Protein AF-A0A3D0PCN2-F1 (afdb_monomer_lite)

Structure (mmCIF, N/CA/C/O backbone):
data_AF-A0A3D0PCN2-F1
#
_entry.id   AF-A0A3D0PCN2-F1
#
loop_
_atom_site.group_PDB
_atom_site.id
_atom_site.type_symbol
_atom_site.label_atom_id
_atom_site.label_alt_id
_atom_site.label_comp_id
_atom_site.label_asym_id
_atom_site.label_entity_id
_atom_site.label_seq_id
_atom_site.pdbx_PDB_ins_code
_atom_site.Cartn_x
_atom_site.Cartn_y
_atom_site.Cartn_z
_atom_site.occupancy
_atom_site.B_iso_or_equiv
_atom_site.auth_seq_id
_atom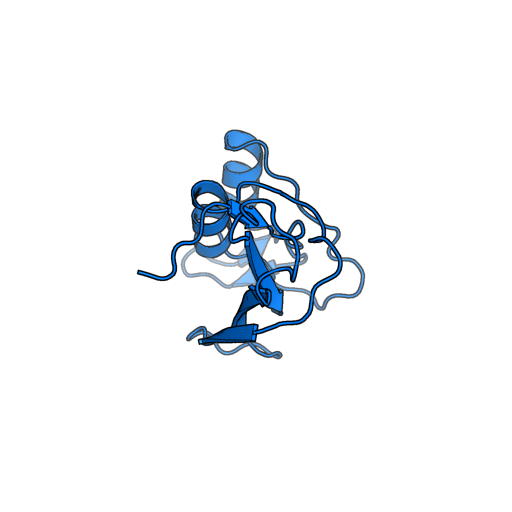_site.auth_comp_id
_atom_site.auth_asym_id
_atom_site.auth_atom_id
_atom_site.pdbx_PDB_model_num
ATOM 1 N N . HIS A 1 1 ? -21.206 -11.044 6.203 1.00 56.25 1 HIS A N 1
ATOM 2 C CA . HIS A 1 1 ? -20.048 -10.281 5.677 1.00 56.25 1 HIS A CA 1
ATOM 3 C C . HIS A 1 1 ? -19.532 -9.379 6.797 1.00 56.25 1 HIS A C 1
ATOM 5 O O . HIS A 1 1 ? -20.344 -9.038 7.640 1.00 56.25 1 HIS A O 1
ATOM 11 N N . LEU A 1 2 ? -18.234 -9.057 6.882 1.00 71.69 2 LEU A N 1
ATOM 12 C CA . LEU A 1 2 ? -17.541 -8.547 8.096 1.00 71.69 2 LEU A CA 1
ATOM 13 C C . LEU A 1 2 ? -18.167 -7.322 8.813 1.00 71.69 2 LEU A C 1
ATOM 15 O O . LEU A 1 2 ? -17.826 -7.062 9.967 1.00 71.69 2 LEU A O 1
ATOM 19 N N . GLY A 1 3 ? -19.112 -6.623 8.179 1.00 78.81 3 GLY A N 1
ATOM 20 C CA . GLY A 1 3 ? -19.828 -5.488 8.762 1.00 78.81 3 GLY A CA 1
ATOM 21 C C . GLY A 1 3 ? -18.964 -4.237 8.847 1.00 78.81 3 GLY A C 1
ATOM 22 O O . GLY A 1 3 ? -19.188 -3.432 9.733 1.00 78.81 3 GLY A O 1
ATOM 23 N N . VAL A 1 4 ? -17.955 -4.125 7.980 1.00 84.06 4 VAL A N 1
ATOM 24 C CA . VAL A 1 4 ? -17.045 -2.977 7.907 1.00 84.06 4 VAL A CA 1
ATOM 25 C C . VAL A 1 4 ? -17.794 -1.785 7.327 1.00 84.06 4 VAL A C 1
ATOM 27 O O . VAL A 1 4 ? -18.443 -1.929 6.292 1.00 84.06 4 VAL A O 1
ATOM 30 N N . GLN A 1 5 ? -17.699 -0.645 8.002 1.00 85.81 5 GLN A N 1
ATOM 31 C CA . GLN A 1 5 ? -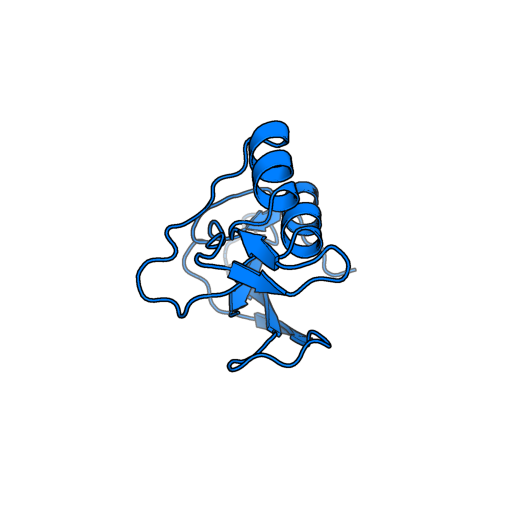18.365 0.601 7.617 1.00 85.81 5 GLN A CA 1
ATOM 32 C C . GLN A 1 5 ? -17.382 1.650 7.100 1.00 85.81 5 GLN A C 1
ATOM 34 O O . GLN A 1 5 ? -17.765 2.443 6.250 1.00 85.81 5 GLN A O 1
ATOM 39 N N . SER A 1 6 ? -16.134 1.620 7.578 1.00 88.38 6 SER A N 1
ATOM 40 C CA . SER A 1 6 ? -15.074 2.523 7.130 1.00 88.38 6 SER A CA 1
ATOM 41 C C . SER A 1 6 ? -13.702 1.846 7.110 1.00 88.38 6 SER A C 1
ATOM 43 O O . SER A 1 6 ? -13.429 0.927 7.895 1.00 88.38 6 SER A O 1
ATOM 45 N N . LEU A 1 7 ? -12.828 2.294 6.209 1.00 90.94 7 LEU A N 1
ATOM 46 C CA . LEU A 1 7 ? -11.457 1.815 6.050 1.00 90.94 7 LEU A CA 1
ATOM 47 C C . LEU A 1 7 ? -10.448 2.955 6.225 1.00 90.94 7 LEU A C 1
ATOM 49 O O . LEU A 1 7 ? -10.517 3.991 5.563 1.00 90.94 7 LEU A O 1
ATOM 53 N N . TRP A 1 8 ? -9.460 2.710 7.078 1.00 92.81 8 TRP A N 1
ATOM 54 C CA . TRP A 1 8 ? -8.334 3.598 7.339 1.00 92.81 8 TRP A CA 1
ATOM 55 C C . TRP A 1 8 ? -7.067 3.019 6.721 1.00 92.81 8 TRP A C 1
ATOM 57 O O . TRP A 1 8 ? -6.785 1.824 6.863 1.00 92.81 8 TRP A O 1
ATOM 67 N N . ALA A 1 9 ? -6.272 3.867 6.079 1.00 91.44 9 ALA A N 1
ATOM 68 C CA . ALA A 1 9 ? -4.940 3.515 5.617 1.00 91.44 9 ALA A CA 1
ATOM 69 C C . ALA A 1 9 ? -3.993 4.697 5.800 1.00 91.44 9 ALA A C 1
ATOM 71 O O . ALA A 1 9 ? -4.307 5.831 5.448 1.00 91.44 9 ALA A O 1
ATOM 72 N N . THR A 1 10 ? -2.780 4.429 6.272 1.00 90.31 10 THR A N 1
ATOM 73 C CA . THR A 1 10 ? -1.733 5.448 6.219 1.00 90.31 10 THR A CA 1
ATOM 74 C C . THR A 1 10 ? -1.330 5.679 4.762 1.00 90.31 10 THR A C 1
ATOM 76 O O . THR A 1 10 ? -1.218 4.693 4.023 1.00 90.31 10 THR A O 1
ATOM 79 N N . PRO A 1 11 ? -1.044 6.927 4.345 1.00 92.19 11 PRO A N 1
ATOM 80 C CA . PRO A 1 11 ? -0.587 7.209 2.990 1.00 92.19 11 PRO A CA 1
ATOM 81 C C . PRO A 1 11 ? 0.592 6.302 2.612 1.00 92.19 11 PRO A C 1
ATOM 83 O O . PRO A 1 11 ? 1.579 6.244 3.352 1.00 92.19 11 PRO A O 1
ATOM 86 N N . PRO A 1 12 ? 0.515 5.552 1.504 1.00 90.69 12 PRO A N 1
ATOM 87 C CA . PRO A 1 12 ? 1.540 4.588 1.170 1.00 90.69 12 PRO A CA 1
ATOM 88 C C . PRO A 1 12 ? 2.742 5.315 0.556 1.00 90.69 12 PRO A C 1
ATOM 90 O O . PRO A 1 12 ? 2.577 6.316 -0.154 1.00 90.69 12 PRO A O 1
ATOM 93 N N . PRO A 1 13 ? 3.975 4.845 0.802 1.00 91.69 13 PRO A N 1
ATOM 94 C CA . PRO A 1 13 ? 5.139 5.425 0.164 1.00 91.69 13 PRO A CA 1
ATOM 95 C C . PRO A 1 13 ? 5.140 5.036 -1.318 1.00 91.69 13 PRO A C 1
ATOM 97 O O . PRO A 1 13 ? 4.930 3.879 -1.685 1.00 91.69 13 PRO A O 1
ATOM 100 N N . ALA A 1 14 ? 5.367 6.005 -2.198 1.00 89.69 14 ALA A N 1
ATOM 101 C CA . ALA A 1 14 ? 5.285 5.777 -3.640 1.00 89.69 14 ALA A CA 1
ATOM 102 C C . ALA A 1 14 ? 6.464 4.942 -4.193 1.00 89.69 14 ALA A C 1
ATOM 104 O O . ALA A 1 14 ? 6.349 4.286 -5.229 1.00 89.69 14 ALA A O 1
ATOM 105 N N . GLY A 1 15 ? 7.582 4.929 -3.468 1.00 90.38 15 GLY A N 1
ATOM 106 C CA . GLY A 1 15 ? 8.859 4.370 -3.885 1.00 90.38 15 GLY A CA 1
ATOM 107 C C . GLY A 1 15 ? 9.761 5.383 -4.571 1.00 90.38 15 GLY A C 1
ATOM 108 O O . GLY A 1 15 ? 9.406 6.545 -4.761 1.00 90.38 15 GLY A O 1
ATOM 109 N N . HIS A 1 16 ? 10.957 4.928 -4.930 1.00 93.12 16 HIS A N 1
ATOM 110 C CA . HIS A 1 16 ? 11.958 5.740 -5.616 1.00 93.12 16 HIS A CA 1
ATOM 111 C C . HIS A 1 16 ? 12.908 4.859 -6.435 1.00 93.12 16 HIS A C 1
ATOM 113 O O . HIS A 1 16 ? 12.937 3.638 -6.277 1.00 93.12 16 HIS A O 1
ATOM 119 N N . GLY A 1 17 ? 13.691 5.476 -7.320 1.00 92.31 17 GLY A N 1
ATOM 120 C CA . GLY A 1 17 ? 14.639 4.771 -8.180 1.00 92.31 17 GLY A CA 1
ATOM 121 C C . GLY A 1 17 ? 14.014 4.346 -9.507 1.00 92.31 17 GLY A C 1
ATOM 122 O O . GLY A 1 17 ? 13.322 5.133 -10.151 1.00 92.31 17 GLY A O 1
ATOM 123 N N . GLN A 1 18 ? 14.302 3.122 -9.950 1.00 92.38 18 GLN A N 1
ATOM 124 C CA . GLN A 1 18 ? 13.866 2.598 -11.245 1.00 92.38 18 GLN A CA 1
ATOM 125 C C . GLN A 1 18 ? 13.420 1.141 -11.123 1.00 92.38 18 GLN A C 1
ATOM 127 O O . GLN A 1 18 ? 13.956 0.388 -10.311 1.00 92.38 18 GLN A O 1
ATOM 132 N N . VAL A 1 19 ? 12.469 0.728 -11.961 1.00 86.50 19 VAL A N 1
ATOM 133 C CA . VAL A 1 19 ? 12.015 -0.667 -12.047 1.00 86.50 19 VAL A CA 1
ATOM 134 C C . VAL A 1 19 ? 11.979 -1.158 -13.483 1.00 86.50 19 VAL A C 1
ATOM 136 O O . VAL A 1 19 ? 11.646 -0.418 -14.408 1.00 86.50 19 VAL A O 1
ATOM 139 N N . ARG A 1 20 ? 12.306 -2.438 -13.671 1.00 87.94 20 ARG A N 1
ATOM 140 C CA . ARG A 1 20 ? 12.216 -3.112 -14.967 1.00 87.94 20 ARG A CA 1
ATOM 141 C C . ARG A 1 20 ? 10.808 -3.668 -15.156 1.00 87.94 20 ARG A C 1
ATOM 143 O O . ARG A 1 20 ? 10.317 -4.412 -14.312 1.00 87.94 20 ARG A O 1
ATOM 150 N N . THR A 1 21 ? 10.179 -3.317 -16.267 1.00 83.19 21 THR A N 1
ATOM 151 C CA . THR A 1 21 ? 8.821 -3.736 -16.632 1.00 83.19 21 THR A CA 1
ATOM 152 C C . THR A 1 21 ? 8.807 -4.327 -18.042 1.00 83.19 21 THR A C 1
ATOM 154 O O . THR A 1 21 ? 9.816 -4.284 -18.750 1.00 83.19 21 THR A O 1
ATOM 157 N N . ALA A 1 22 ? 7.652 -4.831 -18.484 1.00 85.06 22 ALA A N 1
ATOM 158 C CA . ALA A 1 22 ? 7.450 -5.248 -19.875 1.00 85.06 22 ALA A CA 1
ATOM 159 C C . ALA A 1 22 ? 7.661 -4.104 -20.892 1.00 85.06 22 ALA A C 1
ATOM 161 O O . ALA A 1 22 ? 7.946 -4.365 -22.055 1.00 85.06 22 ALA A O 1
ATOM 162 N N . HIS A 1 23 ? 7.577 -2.846 -20.450 1.00 84.44 23 HIS A N 1
ATOM 163 C CA . HIS A 1 23 ? 7.755 -1.647 -21.274 1.00 84.44 23 HIS A CA 1
ATOM 164 C C . HIS A 1 23 ? 9.156 -1.030 -21.123 1.00 84.44 23 HIS A C 1
ATOM 166 O O . HIS A 1 23 ? 9.370 0.130 -21.462 1.00 84.44 23 HIS A O 1
ATOM 172 N N . GLY A 1 24 ? 10.114 -1.791 -20.584 1.00 90.88 24 GLY A N 1
ATOM 173 C CA . GLY A 1 24 ? 11.464 -1.315 -20.298 1.00 90.88 24 GLY A CA 1
ATOM 174 C C . GLY A 1 24 ? 11.620 -0.780 -18.876 1.00 90.88 24 GLY A C 1
ATOM 175 O O . GLY A 1 24 ? 10.871 -1.142 -17.963 1.00 90.88 24 GLY A O 1
ATOM 176 N N . VAL A 1 25 ? 12.656 0.031 -18.675 1.00 92.62 25 VAL A N 1
ATOM 177 C CA . VAL A 1 25 ? 12.985 0.616 -17.372 1.00 92.62 25 VAL A CA 1
ATOM 178 C C . VAL A 1 25 ? 12.169 1.888 -17.173 1.00 92.62 25 VAL A C 1
ATOM 180 O O . VAL A 1 25 ? 12.238 2.799 -17.994 1.00 92.62 25 VAL A O 1
ATOM 183 N N . LEU A 1 26 ? 11.406 1.944 -16.085 1.00 91.50 26 LEU A N 1
ATOM 184 C CA . LEU A 1 26 ? 10.574 3.090 -15.727 1.00 91.50 26 LEU A CA 1
ATOM 185 C C . LEU A 1 26 ? 11.073 3.737 -14.430 1.00 91.50 26 LEU A C 1
ATOM 187 O O . LEU A 1 26 ? 11.553 3.019 -13.545 1.00 91.50 26 LEU A O 1
ATOM 191 N N . PRO A 1 27 ? 10.947 5.069 -14.290 1.00 93.19 27 PRO A N 1
ATOM 192 C CA . PRO A 1 27 ? 11.193 5.731 -13.018 1.00 93.19 27 PRO A CA 1
ATOM 193 C C . PRO A 1 27 ? 10.140 5.310 -11.987 1.00 93.19 27 PRO A C 1
ATOM 195 O O . PRO A 1 27 ? 8.996 5.011 -12.333 1.00 93.19 27 PRO A O 1
ATOM 198 N N . VAL A 1 28 ? 10.536 5.313 -10.717 1.00 93.25 28 VAL A N 1
ATOM 199 C CA . VAL A 1 28 ? 9.629 5.185 -9.577 1.00 93.25 28 VAL A CA 1
ATOM 200 C C . VAL A 1 28 ? 9.523 6.549 -8.883 1.00 93.25 28 VAL A C 1
ATOM 202 O O . VAL A 1 28 ? 10.568 7.148 -8.610 1.00 93.25 28 VAL A O 1
ATOM 205 N N . PRO A 1 29 ? 8.308 7.037 -8.571 1.00 93.00 29 PRO A N 1
ATOM 206 C CA . PRO A 1 29 ? 7.015 6.345 -8.688 1.00 93.00 29 PRO A CA 1
ATOM 207 C C . PRO A 1 29 ? 6.597 6.050 -10.128 1.00 93.00 29 PRO A C 1
ATOM 209 O O . PRO A 1 29 ? 6.833 6.858 -11.024 1.00 93.00 29 PRO A O 1
ATOM 212 N N . ALA A 1 30 ? 5.986 4.881 -10.349 1.00 91.81 30 ALA A N 1
ATOM 213 C CA . ALA A 1 30 ? 5.547 4.493 -11.685 1.00 91.81 30 ALA A CA 1
ATOM 214 C C . ALA A 1 30 ? 4.558 5.543 -12.240 1.00 91.81 30 ALA A C 1
ATOM 216 O O . ALA A 1 30 ? 3.715 6.026 -11.480 1.00 91.81 30 ALA A O 1
ATOM 217 N N . PRO A 1 31 ? 4.580 5.876 -13.547 1.00 93.12 31 PRO A N 1
ATOM 218 C CA . PRO A 1 31 ? 3.735 6.940 -14.104 1.00 93.12 31 PRO A CA 1
ATOM 219 C C . PRO A 1 31 ? 2.242 6.794 -13.773 1.00 93.12 31 PRO A C 1
ATOM 221 O O . PRO A 1 31 ? 1.567 7.774 -13.466 1.00 93.12 31 PRO A O 1
ATOM 224 N N . ALA A 1 32 ? 1.738 5.557 -13.762 1.00 93.94 32 ALA A N 1
ATOM 225 C CA . ALA A 1 32 ? 0.355 5.269 -13.399 1.00 93.94 32 ALA A CA 1
ATOM 226 C C . ALA A 1 32 ? 0.044 5.549 -11.915 1.00 93.94 32 ALA A C 1
ATOM 228 O O . ALA A 1 32 ? -1.055 6.001 -11.614 1.00 93.94 32 ALA A O 1
ATOM 229 N N . VAL A 1 33 ? 0.998 5.344 -10.997 1.00 94.94 33 VAL A N 1
ATOM 230 C CA . VAL A 1 33 ? 0.837 5.677 -9.567 1.00 94.94 33 VAL A CA 1
ATOM 231 C C . VAL A 1 33 ? 0.640 7.183 -9.400 1.00 94.94 33 VAL A C 1
ATOM 233 O O . VAL A 1 33 ? -0.295 7.605 -8.725 1.00 94.94 33 VAL A O 1
ATOM 236 N N . LEU A 1 34 ? 1.472 7.996 -10.064 1.00 96.56 34 LEU A N 1
ATOM 237 C CA . LEU A 1 34 ? 1.352 9.457 -10.010 1.00 96.56 34 LEU A CA 1
ATOM 238 C C . LEU A 1 34 ? 0.033 9.946 -10.611 1.00 96.56 34 LEU A C 1
ATOM 240 O O 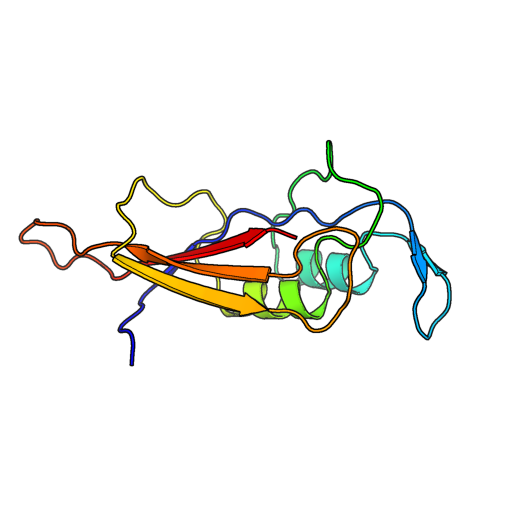. LEU A 1 34 ? -0.611 10.825 -10.043 1.00 96.56 34 LEU A O 1
ATOM 244 N N . GLU A 1 35 ? -0.392 9.368 -11.734 1.00 97.88 35 GLU A N 1
ATOM 245 C CA . GLU A 1 35 ? -1.629 9.788 -12.390 1.00 97.88 35 GLU A CA 1
ATOM 246 C C . GLU A 1 35 ? -2.879 9.401 -11.586 1.00 97.88 35 GLU A C 1
ATOM 248 O O . GLU A 1 35 ? -3.807 10.206 -11.492 1.00 97.88 35 GLU A O 1
ATOM 253 N N . ILE A 1 36 ? -2.897 8.220 -10.954 1.00 97.88 36 ILE A N 1
ATOM 254 C CA . ILE A 1 36 ? -3.975 7.822 -10.034 1.00 97.88 36 ILE A CA 1
ATOM 255 C C . ILE A 1 36 ? -4.011 8.771 -8.833 1.00 97.88 36 ILE A C 1
ATOM 257 O O . ILE A 1 36 ? -5.062 9.343 -8.552 1.00 97.88 36 ILE A O 1
ATOM 261 N N . ALA A 1 37 ? -2.872 9.002 -8.168 1.00 97.25 37 ALA A N 1
ATOM 262 C CA . ALA A 1 37 ? -2.803 9.900 -7.016 1.00 97.25 37 ALA A CA 1
ATOM 263 C C . ALA A 1 37 ? -3.287 11.316 -7.366 1.00 97.25 37 ALA A C 1
ATOM 265 O O . ALA A 1 37 ? -4.093 11.895 -6.640 1.00 97.25 37 ALA A O 1
ATOM 266 N N . ARG A 1 38 ? -2.877 11.851 -8.524 1.00 98.12 38 ARG A N 1
ATOM 267 C CA . ARG A 1 38 ? -3.310 13.167 -9.011 1.00 98.12 38 ARG A CA 1
ATOM 268 C C . ARG A 1 38 ? -4.811 13.218 -9.301 1.00 98.12 38 ARG A C 1
ATOM 270 O O . ARG A 1 38 ? -5.470 14.174 -8.903 1.00 98.12 38 ARG A O 1
ATOM 277 N N . ARG A 1 39 ? -5.366 12.234 -10.017 1.00 98.06 39 ARG A N 1
ATOM 278 C CA . ARG A 1 39 ? -6.792 12.235 -10.396 1.00 98.06 39 ARG A CA 1
ATOM 279 C C . ARG A 1 39 ? -7.716 12.022 -9.205 1.00 98.06 39 ARG A C 1
ATOM 281 O O . ARG A 1 39 ? -8.761 12.657 -9.144 1.00 98.06 39 ARG A O 1
ATOM 288 N N . CYS A 1 40 ? -7.321 11.152 -8.284 1.00 97.12 40 CYS A N 1
ATOM 289 C CA . CYS A 1 40 ? -8.106 10.799 -7.106 1.00 97.12 40 CYS A CA 1
ATOM 290 C C . CYS A 1 40 ? -7.779 11.671 -5.881 1.00 97.12 40 CYS A C 1
ATOM 292 O O . CYS A 1 40 ? -8.380 11.466 -4.836 1.00 97.12 40 CYS A O 1
ATOM 294 N N . GLN A 1 41 ? -6.855 12.636 -6.004 1.00 96.75 41 GLN A N 1
ATOM 295 C CA . GLN A 1 41 ? -6.410 13.520 -4.916 1.00 96.75 41 GLN A CA 1
ATOM 296 C C . GLN A 1 41 ? -5.912 12.745 -3.681 1.00 96.75 41 GLN A C 1
ATOM 298 O O . GLN A 1 41 ? -6.242 13.073 -2.544 1.00 96.75 41 GLN A O 1
ATOM 303 N N . LEU A 1 42 ? -5.112 11.700 -3.912 1.00 96.12 42 LEU A N 1
ATOM 304 C CA . LEU A 1 42 ? -4.625 10.812 -2.855 1.00 96.12 42 LEU A CA 1
ATOM 305 C C . LEU A 1 42 ? -3.255 11.259 -2.338 1.00 96.12 42 LEU A C 1
ATOM 307 O O . LEU A 1 42 ? -2.376 11.586 -3.145 1.00 96.12 42 LEU A O 1
ATOM 311 N N . PRO A 1 43 ? -3.024 11.211 -1.018 1.00 95.69 43 PRO A N 1
ATOM 312 C CA . PRO A 1 43 ? -1.712 11.479 -0.455 1.00 95.69 43 PRO A CA 1
ATOM 313 C C . PRO A 1 43 ? -0.744 10.316 -0.714 1.00 95.69 43 PRO A C 1
ATOM 315 O O . PRO A 1 43 ? -1.121 9.145 -0.734 1.00 95.69 43 PRO A O 1
ATOM 318 N N . LEU A 1 44 ? 0.539 10.650 -0.851 1.00 93.75 44 LEU A N 1
ATOM 319 C CA . LEU A 1 44 ? 1.645 9.695 -0.920 1.00 93.75 44 LEU A CA 1
ATOM 320 C C . LEU A 1 44 ? 2.651 10.034 0.179 1.00 93.75 44 LEU A C 1
ATOM 322 O O . LEU A 1 44 ? 3.004 11.200 0.361 1.00 93.75 44 LEU A O 1
ATOM 326 N N . ALA A 1 45 ? 3.121 9.024 0.906 1.00 92.44 45 ALA A N 1
ATOM 327 C CA . ALA A 1 45 ? 4.133 9.221 1.935 1.00 92.44 45 ALA A CA 1
ATOM 328 C C . ALA A 1 45 ? 5.545 9.316 1.345 1.00 92.44 45 ALA A C 1
ATOM 330 O O . ALA A 1 45 ? 5.831 8.858 0.231 1.00 92.44 45 ALA A O 1
ATOM 331 N N . SER A 1 46 ? 6.455 9.878 2.143 1.00 89.31 46 SER A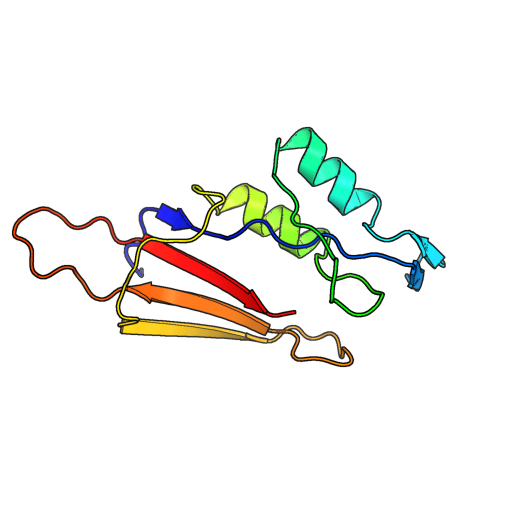 N 1
ATOM 332 C CA . SER A 1 46 ? 7.878 9.855 1.824 1.00 89.31 46 SER A CA 1
ATOM 333 C C . SER A 1 46 ? 8.390 8.419 1.710 1.00 89.31 46 SER A C 1
ATOM 335 O O . SER A 1 46 ? 8.015 7.541 2.483 1.00 89.31 46 SER A O 1
ATOM 337 N N . SER A 1 47 ? 9.296 8.200 0.759 1.00 89.62 47 SER A N 1
ATOM 338 C CA . SER A 1 47 ? 10.024 6.934 0.606 1.00 89.62 47 SER A CA 1
ATOM 339 C C . SER A 1 47 ? 11.397 6.954 1.292 1.00 89.62 47 SER A C 1
ATOM 341 O O . SER A 1 47 ? 12.204 6.054 1.075 1.00 89.62 47 SER A O 1
ATOM 343 N N . THR A 1 48 ? 11.682 7.974 2.112 1.00 88.25 48 THR A N 1
ATOM 344 C CA . THR A 1 48 ? 12.915 8.058 2.906 1.00 88.25 48 THR A CA 1
ATOM 345 C C . THR A 1 48 ? 13.054 6.838 3.817 1.00 88.25 48 THR A C 1
ATOM 347 O O . THR A 1 48 ? 12.118 6.478 4.524 1.00 88.25 48 THR A O 1
ATOM 350 N N . GLY A 1 49 ? 14.236 6.217 3.817 1.00 85.75 49 GLY A N 1
ATOM 351 C CA . GLY A 1 49 ? 14.539 5.048 4.650 1.00 85.75 49 GLY A CA 1
ATOM 352 C C . GLY A 1 49 ? 14.133 3.700 4.047 1.00 85.75 49 GLY A C 1
ATOM 353 O O . GLY A 1 49 ? 14.502 2.669 4.599 1.00 85.75 49 GLY A O 1
ATOM 354 N N . PHE A 1 50 ? 13.432 3.685 2.909 1.00 84.25 50 PHE A N 1
ATOM 355 C CA . PHE A 1 50 ? 13.164 2.459 2.154 1.00 84.25 50 PHE A CA 1
ATOM 356 C C . PHE A 1 50 ? 14.283 2.169 1.146 1.00 84.25 50 PHE A C 1
ATOM 358 O O . PHE A 1 50 ? 15.022 3.070 0.750 1.00 84.25 50 PHE A O 1
ATOM 365 N N . LEU A 1 51 ? 14.390 0.914 0.705 1.00 85.06 51 LEU A N 1
ATOM 366 C CA . LEU A 1 51 ? 15.260 0.535 -0.411 1.00 85.06 51 LEU A CA 1
ATOM 367 C C . LEU A 1 51 ? 14.690 1.036 -1.753 1.00 85.06 51 LEU A C 1
ATOM 369 O O . LEU A 1 51 ? 13.470 1.210 -1.869 1.00 85.06 51 LEU A O 1
ATOM 373 N N . PRO A 1 52 ? 15.541 1.272 -2.772 1.00 87.94 52 PRO A N 1
ATOM 374 C CA . PRO A 1 52 ? 15.081 1.625 -4.110 1.00 87.94 52 PRO A CA 1
ATOM 375 C C . PRO A 1 52 ? 14.163 0.552 -4.688 1.00 87.94 52 PRO A C 1
ATOM 377 O O . PRO A 1 52 ? 14.460 -0.639 -4.631 1.00 87.94 52 PRO A O 1
ATOM 380 N N . GLY A 1 53 ? 13.062 0.979 -5.294 1.00 87.00 53 GLY A N 1
ATOM 381 C CA . GLY A 1 53 ? 12.094 0.085 -5.905 1.00 87.00 53 GLY A CA 1
ATOM 382 C C . GLY A 1 53 ? 10.663 0.586 -5.792 1.00 87.00 53 GLY A C 1
ATOM 383 O O . GLY A 1 53 ? 10.353 1.579 -5.130 1.00 87.00 53 GLY A O 1
ATOM 384 N N . GLU A 1 54 ? 9.774 -0.137 -6.467 1.00 87.06 54 GLU A N 1
ATOM 385 C CA . GLU A 1 54 ? 8.335 0.080 -6.381 1.00 87.06 54 GLU A CA 1
ATOM 386 C C . GLU A 1 54 ? 7.830 -0.398 -5.016 1.00 87.06 54 GLU A C 1
ATOM 388 O O . GLU A 1 54 ? 7.867 -1.590 -4.699 1.00 87.06 54 GLU A O 1
ATOM 393 N N . LEU A 1 55 ? 7.380 0.556 -4.197 1.00 87.19 55 LEU A N 1
ATOM 394 C CA . LEU A 1 55 ? 6.734 0.271 -2.917 1.00 87.19 55 LEU A CA 1
ATOM 395 C C . LEU A 1 55 ? 5.214 0.263 -3.062 1.00 87.19 55 LEU A C 1
ATOM 397 O O . LEU A 1 55 ? 4.554 -0.575 -2.466 1.00 87.19 55 LEU A O 1
ATOM 401 N N . THR A 1 56 ? 4.663 1.122 -3.912 1.00 88.75 56 THR A N 1
ATOM 402 C CA . THR A 1 56 ? 3.238 1.117 -4.240 1.00 88.75 56 THR A CA 1
ATOM 403 C C . THR A 1 56 ? 3.066 0.800 -5.712 1.00 88.75 56 THR A C 1
ATOM 405 O O . THR A 1 56 ? 3.590 1.512 -6.564 1.00 88.75 56 THR A O 1
ATOM 408 N N . THR A 1 57 ? 2.330 -0.269 -6.015 1.00 87.12 57 THR A N 1
ATOM 409 C CA . THR A 1 57 ? 2.002 -0.633 -7.399 1.00 87.12 57 THR A CA 1
ATOM 410 C C . THR A 1 57 ? 0.789 0.167 -7.890 1.00 87.12 57 THR A C 1
ATOM 412 O O . THR A 1 57 ? -0.051 0.554 -7.070 1.00 87.12 57 THR A O 1
ATOM 415 N N . PRO A 1 58 ? 0.623 0.376 -9.211 1.00 89.94 58 PRO A N 1
ATOM 416 C CA . PRO A 1 58 ? -0.579 1.010 -9.757 1.00 89.94 58 PRO A CA 1
ATOM 417 C C . PRO A 1 58 ? -1.872 0.308 -9.325 1.00 89.94 58 PRO A C 1
ATOM 419 O O . PRO A 1 58 ? -2.832 0.965 -8.934 1.00 89.94 58 PRO A O 1
ATOM 422 N N . THR A 1 59 ? -1.879 -1.029 -9.335 1.00 88.50 59 THR A N 1
ATOM 423 C CA . THR A 1 59 ? -3.028 -1.831 -8.894 1.00 88.50 59 THR A CA 1
ATOM 424 C C . THR A 1 59 ? -3.313 -1.627 -7.411 1.00 88.50 59 THR A C 1
ATOM 426 O O . THR A 1 59 ? -4.464 -1.427 -7.039 1.00 88.50 59 THR A O 1
ATOM 429 N N . GLY A 1 60 ? -2.276 -1.635 -6.567 1.00 89.19 60 GLY A N 1
ATOM 430 C CA . GLY A 1 60 ? -2.422 -1.401 -5.132 1.00 89.19 60 GLY A CA 1
ATOM 431 C C . GLY A 1 60 ? -3.041 -0.036 -4.849 1.00 89.19 60 GLY A C 1
ATOM 432 O O . GLY A 1 60 ? -4.052 0.042 -4.159 1.00 89.19 60 GLY A 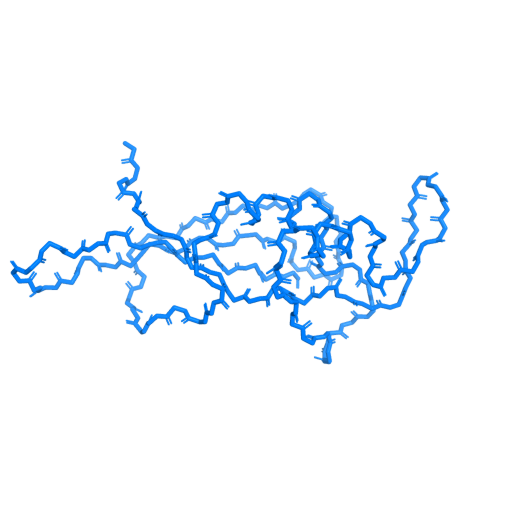O 1
ATOM 433 N N . LEU A 1 61 ? -2.504 1.029 -5.454 1.00 92.62 61 LEU A N 1
ATOM 434 C CA . LEU A 1 61 ? -3.049 2.373 -5.259 1.00 92.62 61 LEU A CA 1
ATOM 435 C C . LEU A 1 61 ? -4.483 2.503 -5.784 1.00 92.62 61 LEU A C 1
ATOM 437 O O . LEU A 1 61 ? -5.299 3.141 -5.130 1.00 92.62 61 LEU A O 1
ATOM 441 N N . ALA A 1 62 ? -4.809 1.881 -6.921 1.00 94.06 62 ALA A N 1
ATOM 442 C CA . ALA A 1 62 ? -6.169 1.888 -7.457 1.00 94.06 62 ALA A CA 1
ATOM 443 C C . ALA A 1 62 ? -7.176 1.213 -6.511 1.00 94.06 62 ALA A C 1
ATOM 445 O O . ALA A 1 62 ? -8.285 1.711 -6.352 1.00 94.06 62 ALA A O 1
ATOM 446 N N . LEU A 1 63 ? -6.796 0.109 -5.859 1.00 91.94 63 LEU A N 1
ATOM 447 C CA . LEU A 1 63 ? -7.648 -0.542 -4.860 1.00 91.94 63 LEU A CA 1
ATOM 448 C C . LEU A 1 63 ? -7.844 0.345 -3.627 1.00 91.94 63 LEU A C 1
ATOM 450 O O . LEU A 1 63 ? -8.972 0.513 -3.167 1.00 91.94 63 LEU A O 1
ATOM 454 N N . LEU A 1 64 ? -6.766 0.957 -3.126 1.00 92.31 64 LEU A N 1
ATOM 455 C CA . LEU A 1 64 ? -6.856 1.887 -2.000 1.00 92.31 64 LEU A CA 1
ATOM 456 C C . LEU A 1 64 ? -7.742 3.094 -2.333 1.00 92.31 64 LEU A C 1
ATOM 458 O O . LEU A 1 64 ? -8.554 3.491 -1.509 1.00 92.31 64 LEU A O 1
ATOM 462 N N . ALA A 1 65 ? -7.639 3.628 -3.552 1.00 94.62 65 ALA A N 1
ATOM 463 C CA . ALA A 1 65 ? -8.446 4.752 -4.027 1.00 94.62 65 ALA A CA 1
ATOM 464 C C . ALA A 1 65 ? -9.958 4.487 -3.971 1.00 94.62 65 ALA A C 1
ATOM 466 O O . ALA A 1 65 ? -10.738 5.428 -3.868 1.00 94.62 65 ALA A O 1
ATOM 467 N N . VAL A 1 66 ? -10.365 3.221 -4.098 1.00 94.12 66 VAL A N 1
ATOM 468 C CA . VAL A 1 66 ? -11.775 2.814 -4.119 1.00 94.12 66 VAL A CA 1
ATOM 469 C C . VAL A 1 66 ? -12.284 2.448 -2.727 1.00 94.12 66 VAL A C 1
ATOM 471 O O . VAL A 1 66 ? -13.470 2.615 -2.463 1.00 94.12 66 VAL A O 1
ATOM 474 N N . TRP A 1 67 ? -11.424 1.911 -1.859 1.00 91.56 67 TRP A N 1
ATOM 475 C CA . TRP A 1 67 ? -11.858 1.336 -0.584 1.00 91.56 67 TRP A CA 1
ATOM 476 C C . TRP A 1 67 ? -11.520 2.164 0.648 1.00 91.56 67 TRP A C 1
ATOM 478 O O . TRP A 1 67 ? -12.150 1.934 1.670 1.00 91.56 67 TRP A O 1
ATOM 488 N N . VAL A 1 68 ? -10.513 3.041 0.599 1.00 93.06 68 VAL A N 1
ATOM 489 C CA . VAL A 1 68 ? -10.059 3.807 1.769 1.00 93.06 68 VAL A CA 1
ATOM 490 C C . VAL A 1 68 ? -10.875 5.084 1.913 1.00 93.06 68 VAL A C 1
ATOM 492 O O . VAL A 1 68 ? -10.883 5.920 1.012 1.00 93.06 68 VAL A O 1
ATOM 495 N N . ASP A 1 69 ? -11.478 5.258 3.086 1.00 93.31 69 ASP A N 1
ATOM 496 C CA . ASP A 1 69 ? -12.232 6.458 3.450 1.00 93.31 69 ASP A CA 1
ATOM 497 C C .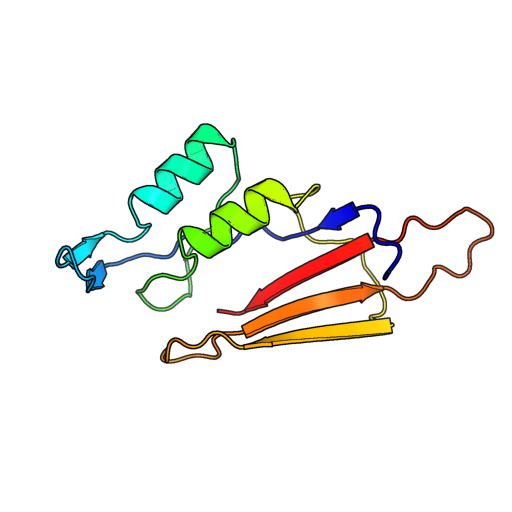 ASP A 1 69 ? -11.334 7.498 4.139 1.00 93.31 69 ASP A C 1
ATOM 499 O O . ASP A 1 69 ? -11.496 8.703 3.943 1.00 93.31 69 ASP A O 1
ATOM 503 N N . HIS A 1 70 ? -10.347 7.031 4.916 1.00 92.38 70 HIS A N 1
ATOM 504 C CA . HIS A 1 70 ? -9.474 7.875 5.734 1.00 92.38 70 HIS A CA 1
ATOM 505 C C . HIS A 1 70 ? -7.992 7.597 5.464 1.00 92.38 70 HIS A C 1
ATOM 507 O O . HIS A 1 70 ? -7.514 6.470 5.614 1.00 92.38 70 HIS A O 1
ATOM 513 N N . TRP A 1 71 ? -7.250 8.647 5.103 1.00 92.12 71 TRP A N 1
ATOM 514 C CA . TRP A 1 71 ? -5.839 8.575 4.708 1.00 92.12 71 TRP A CA 1
ATOM 515 C C . TRP A 1 71 ? -4.879 9.033 5.810 1.00 92.12 71 TRP A C 1
ATOM 517 O O . TRP A 1 71 ? -4.050 9.925 5.618 1.00 92.12 71 TRP A O 1
ATOM 527 N N . GLU A 1 72 ? -4.993 8.429 6.984 1.00 87.31 72 GLU A N 1
ATOM 528 C CA . GLU A 1 72 ? -4.200 8.767 8.163 1.00 87.31 72 GLU A CA 1
ATOM 529 C C . GLU A 1 72 ? -4.006 7.541 9.068 1.00 87.31 72 GLU A C 1
ATOM 531 O O . GLU A 1 72 ? -4.522 6.451 8.803 1.00 87.31 72 GLU A O 1
ATOM 536 N N . SER A 1 73 ? -3.208 7.693 10.126 1.00 82.81 73 SER A N 1
ATOM 537 C CA . SER A 1 73 ? -3.043 6.625 11.111 1.00 82.81 73 SER A CA 1
ATOM 538 C C . SER A 1 73 ? -4.374 6.366 11.821 1.00 82.81 73 SER A C 1
ATOM 540 O O . SER A 1 73 ? -4.992 7.319 12.295 1.00 82.81 73 SER A O 1
ATOM 542 N N . PRO A 1 74 ? -4.808 5.102 11.947 1.00 82.62 74 PRO A N 1
ATOM 543 C CA . PRO A 1 74 ? -6.026 4.796 12.682 1.00 82.62 74 PRO A CA 1
ATOM 544 C C . PRO A 1 74 ? -5.876 5.163 14.167 1.00 82.62 74 PRO A C 1
ATOM 546 O O . PRO A 1 74 ? -4.755 5.152 14.695 1.00 82.62 74 PRO A O 1
ATOM 549 N N . PRO A 1 75 ? -6.991 5.396 14.880 1.00 82.38 75 PRO A N 1
ATOM 550 C CA . PRO A 1 75 ? -6.983 5.512 16.332 1.00 82.38 75 PRO A CA 1
ATOM 551 C C . PRO A 1 75 ? -6.362 4.284 17.014 1.00 82.38 75 PRO A C 1
ATOM 553 O O . PRO A 1 75 ? -6.314 3.180 16.456 1.00 82.38 75 PRO A O 1
ATOM 556 N N . ALA A 1 76 ? -5.909 4.465 18.255 1.00 84.38 76 ALA A N 1
ATOM 557 C CA . ALA A 1 76 ? -5.420 3.361 19.073 1.00 84.38 76 ALA A CA 1
ATOM 558 C C . ALA A 1 76 ? -6.519 2.298 19.250 1.00 84.38 76 ALA A C 1
ATOM 560 O O . ALA A 1 76 ? -7.645 2.616 19.626 1.00 84.38 76 ALA A O 1
ATOM 561 N N . HIS A 1 77 ? -6.185 1.036 18.983 1.00 82.06 77 HIS A N 1
ATOM 562 C CA . HIS A 1 77 ? -7.125 -0.079 19.044 1.00 82.06 77 HIS A CA 1
ATOM 563 C C . HIS A 1 77 ? -6.418 -1.383 19.416 1.00 82.06 77 HIS A C 1
ATOM 565 O O . HIS A 1 77 ? -5.218 -1.548 19.189 1.00 82.06 77 HIS A O 1
ATOM 571 N N . THR A 1 78 ? -7.190 -2.338 19.932 1.00 86.56 78 THR A N 1
ATOM 572 C CA . THR A 1 78 ? -6.750 -3.726 20.105 1.00 86.56 78 THR A CA 1
ATOM 573 C C . THR A 1 78 ? -7.218 -4.537 18.897 1.00 86.56 78 THR A C 1
ATOM 575 O O . THR A 1 78 ? -8.426 -4.572 18.651 1.00 86.56 78 THR A O 1
ATOM 578 N N . PRO A 1 79 ? -6.322 -5.178 18.124 1.00 88.94 79 PRO A N 1
ATOM 579 C CA . PRO A 1 79 ? -6.730 -6.047 17.023 1.00 88.94 79 PRO A CA 1
ATOM 580 C C . PRO A 1 79 ? -7.534 -7.252 17.534 1.00 88.94 79 PRO A C 1
ATOM 582 O O . PRO A 1 79 ? -7.065 -7.976 18.408 1.00 88.94 79 PRO A O 1
ATOM 585 N N . ASP A 1 80 ? -8.714 -7.483 16.965 1.00 89.56 80 ASP A N 1
ATOM 586 C CA . ASP A 1 80 ? -9.559 -8.662 17.216 1.00 89.56 80 ASP A CA 1
ATOM 587 C C . ASP A 1 80 ? -9.366 -9.718 16.125 1.00 89.56 80 ASP A C 1
ATOM 589 O O . ASP A 1 80 ? -9.182 -10.905 16.392 1.00 89.56 80 ASP A O 1
ATOM 593 N N . ARG A 1 81 ? -9.339 -9.281 14.860 1.00 88.75 81 ARG A N 1
ATOM 594 C CA . ARG A 1 81 ? -9.124 -10.169 13.711 1.00 88.75 81 ARG A CA 1
ATOM 595 C C . ARG A 1 81 ? -8.094 -9.588 12.767 1.00 88.75 81 ARG A C 1
ATOM 597 O O . ARG A 1 81 ? -8.132 -8.404 12.445 1.00 88.75 81 ARG A O 1
ATOM 604 N N . VAL A 1 82 ? -7.209 -10.449 12.275 1.00 90.31 82 VAL A N 1
ATOM 605 C CA . VAL A 1 82 ? -6.159 -10.075 11.327 1.00 90.31 82 VAL A CA 1
ATOM 606 C C . VAL A 1 82 ? -6.282 -10.931 10.074 1.00 90.31 82 VAL A C 1
ATOM 608 O O . VAL A 1 82 ? -6.334 -12.157 10.150 1.00 90.31 82 VAL A O 1
ATOM 611 N N . GLY A 1 83 ? -6.340 -10.275 8.919 1.00 88.75 83 GLY A N 1
ATOM 612 C CA . GLY A 1 83 ? -6.251 -10.902 7.606 1.00 88.75 83 GLY A CA 1
ATOM 613 C C . GLY A 1 83 ? -4.918 -10.557 6.959 1.00 88.75 83 GLY A C 1
ATOM 614 O O . GLY A 1 83 ? -4.516 -9.396 6.969 1.00 88.75 83 GLY A O 1
ATOM 615 N N . VAL A 1 84 ? -4.239 -11.550 6.387 1.00 89.94 84 VAL A N 1
ATOM 616 C CA . VAL A 1 84 ? -2.995 -11.339 5.638 1.00 89.94 84 VAL A CA 1
ATOM 617 C C . VAL A 1 84 ? -3.158 -11.899 4.232 1.00 89.94 84 VAL A C 1
ATOM 619 O O . VAL A 1 84 ? -3.485 -13.071 4.060 1.00 89.94 84 VAL A O 1
ATOM 622 N N . GLY A 1 85 ? -2.936 -11.051 3.232 1.00 84.75 85 GLY A N 1
ATOM 623 C CA . GLY A 1 85 ? -2.831 -11.432 1.829 1.00 84.75 85 GLY A CA 1
ATOM 624 C C . GLY A 1 85 ? -1.372 -11.424 1.396 1.00 84.75 85 GLY A C 1
ATOM 625 O O . GLY A 1 85 ? -0.648 -10.481 1.701 1.00 84.75 85 GLY A O 1
ATOM 626 N N . LEU A 1 86 ? -0.939 -12.462 0.684 1.00 82.81 86 LEU A N 1
ATOM 627 C CA . LEU A 1 86 ? 0.409 -12.538 0.125 1.00 82.81 86 LEU A CA 1
ATOM 628 C C . LEU A 1 86 ? 0.375 -12.158 -1.353 1.00 82.81 86 LEU A C 1
ATOM 630 O O . LEU A 1 86 ? -0.436 -12.678 -2.122 1.00 82.81 86 LEU A O 1
ATOM 634 N N . GLY A 1 87 ? 1.267 -11.258 -1.752 1.00 75.75 87 GLY A N 1
ATOM 635 C CA . GLY A 1 87 ? 1.499 -10.948 -3.152 1.00 75.75 87 GLY A CA 1
ATOM 636 C C . GLY A 1 87 ? 2.354 -12.024 -3.824 1.00 75.75 87 GLY A C 1
ATOM 637 O O . GLY A 1 87 ? 3.201 -12.660 -3.204 1.00 75.75 87 GLY A O 1
ATOM 638 N N . GLN A 1 88 ? 2.147 -12.224 -5.125 1.00 76.50 88 GLN A N 1
ATOM 639 C CA . GLN A 1 88 ? 2.845 -13.263 -5.896 1.00 76.50 88 GLN A CA 1
ATOM 640 C C . GLN A 1 88 ? 4.248 -12.845 -6.364 1.00 76.50 88 GLN A C 1
ATOM 642 O O . GLN A 1 88 ? 5.036 -13.680 -6.802 1.00 76.50 88 GLN A O 1
ATOM 647 N N . ARG A 1 89 ? 4.576 -11.548 -6.301 1.00 71.38 89 ARG A N 1
ATOM 648 C CA . ARG A 1 89 ? 5.883 -11.033 -6.724 1.00 71.38 89 ARG A CA 1
ATOM 649 C C . ARG A 1 89 ? 6.915 -11.270 -5.626 1.00 71.38 89 ARG A C 1
ATOM 651 O O . ARG A 1 89 ? 6.712 -10.815 -4.503 1.00 71.38 89 ARG A O 1
ATOM 658 N N . GLN A 1 90 ? 8.027 -11.915 -5.971 1.00 71.81 90 GLN A N 1
ATOM 659 C CA . GLN A 1 90 ? 9.198 -11.983 -5.099 1.00 71.81 90 GLN A CA 1
ATOM 660 C C . GLN A 1 90 ? 9.886 -10.622 -5.047 1.00 71.81 90 GLN A C 1
ATOM 662 O O . GLN A 1 90 ? 10.256 -10.055 -6.076 1.00 71.81 90 GLN A O 1
ATOM 667 N N . LEU A 1 91 ? 10.014 -10.111 -3.830 1.00 72.19 91 LEU A N 1
ATOM 668 C CA . LEU A 1 91 ? 10.748 -8.903 -3.492 1.00 72.19 91 LEU A CA 1
ATOM 669 C C . LEU A 1 91 ? 11.875 -9.299 -2.529 1.00 72.19 91 LEU A C 1
ATOM 671 O O . LEU A 1 91 ? 11.863 -10.386 -1.954 1.00 72.19 91 LEU A O 1
ATOM 675 N N . ASP A 1 92 ? 12.824 -8.403 -2.309 1.00 71.00 92 ASP A N 1
ATOM 676 C CA . ASP A 1 92 ? 13.860 -8.493 -1.271 1.00 71.00 92 ASP A CA 1
ATOM 677 C C . ASP A 1 92 ? 13.310 -8.311 0.163 1.00 71.00 92 ASP A C 1
ATOM 679 O O . ASP A 1 92 ? 14.055 -8.100 1.118 1.00 71.00 92 ASP A O 1
ATOM 683 N N . ARG A 1 93 ? 11.985 -8.398 0.314 1.00 71.81 93 ARG A N 1
ATOM 684 C CA . ARG A 1 93 ? 11.194 -8.069 1.500 1.00 71.81 93 ARG A CA 1
ATOM 685 C C . ARG A 1 93 ? 9.805 -8.725 1.430 1.00 71.81 93 ARG A C 1
ATOM 687 O O . ARG A 1 93 ? 9.411 -9.204 0.360 1.00 71.81 93 ARG A O 1
ATOM 694 N N . PRO A 1 94 ? 9.058 -8.797 2.547 1.00 71.81 94 PRO A N 1
ATOM 695 C CA . PRO A 1 94 ? 7.746 -9.435 2.567 1.00 71.81 94 PRO A CA 1
ATOM 696 C C . PRO A 1 94 ? 6.720 -8.696 1.699 1.00 71.81 94 PRO A C 1
ATOM 698 O O . PRO A 1 94 ? 6.272 -7.612 2.034 1.00 71.81 94 PRO A O 1
ATOM 701 N N . ASN A 1 95 ? 6.269 -9.328 0.617 1.00 76.25 95 ASN A N 1
ATOM 702 C CA . ASN A 1 95 ? 5.172 -8.814 -0.198 1.00 76.25 95 ASN A CA 1
ATOM 703 C C . ASN A 1 95 ? 3.826 -9.207 0.426 1.00 76.25 95 ASN A C 1
ATOM 705 O O . ASN A 1 95 ? 3.225 -10.210 0.026 1.00 76.25 95 ASN A O 1
ATOM 709 N N . LEU A 1 96 ? 3.380 -8.469 1.445 1.00 82.62 96 LEU A N 1
ATOM 710 C CA . LEU A 1 96 ? 2.124 -8.764 2.131 1.00 82.62 96 LEU A CA 1
ATOM 711 C C . LEU A 1 96 ? 1.242 -7.537 2.349 1.00 82.62 96 LEU A C 1
ATOM 713 O O . LEU A 1 96 ? 1.692 -6.408 2.533 1.00 82.62 96 LEU A O 1
ATOM 717 N N . LEU A 1 97 ? -0.056 -7.799 2.378 1.00 83.19 97 LEU A N 1
ATOM 718 C CA . LEU A 1 97 ? -1.095 -6.855 2.742 1.00 83.19 97 LEU A CA 1
ATOM 719 C C . LEU A 1 97 ? -1.732 -7.327 4.043 1.00 83.19 97 LEU A C 1
ATOM 721 O O . LEU A 1 97 ? -2.140 -8.486 4.130 1.00 83.19 97 LEU A O 1
ATOM 725 N N . ARG A 1 98 ? -1.845 -6.451 5.043 1.00 88.38 98 ARG A N 1
ATOM 726 C CA . ARG A 1 98 ? -2.480 -6.788 6.319 1.00 88.38 98 ARG A CA 1
ATOM 727 C C . ARG A 1 98 ? -3.703 -5.922 6.572 1.00 88.38 98 ARG A C 1
ATOM 729 O O . ARG A 1 98 ? -3.620 -4.700 6.529 1.00 88.38 98 ARG A O 1
ATOM 736 N N . LEU A 1 99 ? -4.810 -6.573 6.905 1.00 89.06 99 LEU A N 1
ATOM 737 C CA . LEU A 1 99 ? -6.031 -5.951 7.402 1.00 89.06 99 LEU A CA 1
ATOM 738 C C . LEU A 1 99 ? -6.188 -6.282 8.885 1.00 89.06 99 LEU A C 1
ATOM 740 O O . LEU A 1 99 ? -6.082 -7.448 9.266 1.00 89.06 99 LEU A O 1
ATOM 744 N N . CYS A 1 100 ? -6.471 -5.275 9.701 1.00 89.81 100 CYS A N 1
ATOM 745 C CA . CYS A 1 100 ? -6.793 -5.431 11.113 1.00 89.81 100 CYS A CA 1
ATOM 746 C C . CYS A 1 100 ? -8.212 -4.921 11.366 1.00 89.81 100 CYS A C 1
ATOM 748 O O . CYS A 1 100 ? -8.535 -3.779 11.039 1.00 89.81 100 CYS A O 1
ATOM 750 N N . LEU A 1 101 ? -9.045 -5.772 11.962 1.00 89.19 101 LEU A N 1
ATOM 751 C CA . LEU A 1 101 ? -10.333 -5.390 12.523 1.00 89.19 101 LEU A CA 1
ATOM 752 C C . LEU A 1 101 ? -10.139 -5.163 14.031 1.00 89.19 101 LEU A C 1
ATOM 754 O O . LEU A 1 101 ? -9.605 -6.059 14.696 1.00 89.19 101 LEU A O 1
ATOM 758 N N . PRO A 1 102 ? -10.527 -4.003 14.579 1.00 87.44 102 PRO A N 1
ATOM 759 C CA . PRO A 1 102 ? -10.435 -3.727 15.999 1.00 87.44 102 PRO A CA 1
ATOM 760 C C . PRO A 1 102 ? -11.497 -4.513 16.775 1.00 87.44 102 PRO A C 1
ATOM 762 O O . PRO A 1 102 ? -12.569 -4.827 16.251 1.00 87.44 102 PRO A O 1
ATOM 765 N N . ALA A 1 103 ? -11.204 -4.803 18.042 1.00 84.44 103 ALA A N 1
ATOM 766 C CA . ALA A 1 103 ? -12.206 -5.277 18.986 1.00 84.44 103 ALA A CA 1
ATOM 767 C C . ALA A 1 103 ? -13.334 -4.247 19.111 1.00 84.44 103 ALA A C 1
ATOM 769 O O . ALA A 1 103 ? -13.088 -3.040 19.072 1.00 84.44 103 ALA A O 1
ATOM 770 N N . ALA A 1 104 ? -14.570 -4.726 19.270 1.00 72.75 104 ALA A N 1
ATOM 771 C CA . ALA A 1 104 ? -15.693 -3.843 19.551 1.00 72.75 104 ALA A CA 1
ATOM 772 C C . ALA A 1 104 ? -15.391 -3.035 20.823 1.00 72.75 104 ALA A C 1
ATOM 774 O O . ALA A 1 104 ? -14.987 -3.606 21.840 1.00 72.75 104 ALA A O 1
ATOM 775 N N . ALA A 1 105 ? -15.561 -1.714 20.758 1.00 64.38 105 ALA A N 1
ATOM 776 C CA . ALA A 1 105 ? -15.432 -0.876 21.939 1.00 64.38 105 ALA A CA 1
ATOM 777 C C . ALA A 1 105 ? -16.478 -1.313 22.977 1.00 64.38 105 ALA A C 1
ATOM 779 O O . ALA A 1 105 ? -17.635 -1.553 22.636 1.00 64.38 105 ALA A O 1
ATOM 780 N N . ALA A 1 106 ? -16.080 -1.412 24.246 1.00 53.34 106 ALA A N 1
ATOM 781 C CA . ALA A 1 106 ? -16.974 -1.733 25.361 1.00 53.34 106 ALA A CA 1
ATOM 782 C C . ALA A 1 106 ? -17.842 -0.524 25.778 1.00 53.34 106 ALA A C 1
ATOM 784 O O . ALA A 1 106 ? -18.033 -0.272 26.966 1.00 53.34 106 ALA A O 1
ATOM 785 N N . SER A 1 107 ? -18.312 0.265 24.812 1.00 49.78 107 SER A N 1
ATOM 786 C CA . SER A 1 107 ? -19.129 1.460 25.021 1.00 49.78 107 SER A CA 1
ATOM 787 C C . SER A 1 107 ? -20.520 1.260 24.424 1.00 49.78 107 SER A C 1
ATOM 789 O O . SER A 1 107 ? -20.632 0.758 23.312 1.00 49.78 107 SER A O 1
ATOM 791 N N . ASP A 1 108 ? -21.554 1.704 25.144 1.00 44.22 108 ASP A N 1
ATOM 792 C CA . ASP A 1 108 ? -22.988 1.609 24.795 1.00 44.22 108 ASP A CA 1
ATOM 793 C C . ASP A 1 108 ? -23.416 2.419 23.549 1.00 44.22 108 ASP A C 1
ATOM 795 O O . ASP A 1 108 ? -24.594 2.442 23.193 1.00 44.22 108 ASP A O 1
ATOM 799 N N . GLU A 1 109 ? -22.483 3.077 22.858 1.00 47.47 109 GLU A N 1
ATOM 800 C CA . GLU A 1 109 ? -22.745 3.694 21.556 1.00 47.47 109 GLU A CA 1
ATOM 801 C C . GLU A 1 109 ? -22.429 2.716 20.416 1.00 47.47 109 GLU A C 1
ATOM 803 O O . GLU A 1 109 ? -21.504 1.909 20.547 1.00 47.47 109 GLU A O 1
ATOM 808 N N . PRO A 1 110 ? -23.161 2.765 19.285 1.00 45.06 110 PRO A N 1
ATOM 809 C CA . PRO A 1 110 ? -22.911 1.889 18.148 1.00 45.06 110 PRO A CA 1
ATOM 810 C C . PRO A 1 110 ? -21.510 2.161 17.587 1.00 45.06 110 PRO A C 1
ATOM 812 O O . PRO A 1 110 ? -21.311 3.055 16.770 1.00 45.06 110 PRO A O 1
ATOM 815 N N . ALA A 1 111 ? -20.525 1.394 18.053 1.00 51.62 111 ALA A N 1
ATOM 816 C CA . ALA A 1 111 ? -19.149 1.514 17.613 1.00 51.62 111 ALA A CA 1
ATOM 817 C C . ALA A 1 111 ? -19.067 1.119 16.136 1.00 51.62 111 ALA A C 1
ATOM 819 O O . ALA A 1 111 ? -19.287 -0.040 15.767 1.00 51.62 111 ALA A O 1
ATOM 820 N N . GLU A 1 112 ? -18.767 2.105 15.296 1.00 57.09 112 GLU A N 1
ATOM 821 C CA . GLU A 1 112 ? -18.559 1.921 13.869 1.00 57.09 112 GLU A CA 1
ATOM 822 C C . GLU A 1 112 ? -17.450 0.885 13.649 1.00 57.09 112 GLU A C 1
ATOM 824 O O . GLU A 1 112 ? -16.343 1.002 14.184 1.00 57.09 112 GLU A O 1
ATOM 829 N N . ARG A 1 113 ? -17.734 -0.178 12.890 1.00 57.59 113 ARG A N 1
ATOM 830 C CA . ARG A 1 113 ? -16.724 -1.209 12.611 1.00 57.59 113 ARG A CA 1
ATOM 831 C C . ARG A 1 113 ? -15.736 -0.685 11.577 1.00 57.59 113 ARG A C 1
ATOM 833 O O . ARG A 1 113 ? -15.973 -0.757 10.370 1.00 57.59 113 ARG A O 1
ATOM 840 N N . GLN A 1 114 ? -14.616 -0.193 12.080 1.00 64.38 114 GLN A N 1
ATOM 841 C CA . GLN A 1 114 ? -13.492 0.315 11.302 1.00 64.38 114 GLN A CA 1
ATOM 842 C C . GLN A 1 114 ? -12.600 -0.841 10.846 1.00 64.38 114 GLN A C 1
ATOM 844 O O . GLN A 1 114 ? -12.419 -1.811 11.571 1.00 64.38 114 GLN A O 1
ATOM 849 N N . THR A 1 115 ? -12.016 -0.770 9.657 1.00 69.00 115 THR A N 1
ATOM 850 C CA . THR A 1 115 ? -10.916 -1.658 9.253 1.00 69.00 115 THR A CA 1
ATOM 851 C C . THR A 1 115 ? -9.667 -0.831 9.038 1.00 69.00 115 THR A C 1
ATOM 853 O O . THR A 1 115 ? -9.724 0.271 8.505 1.00 69.00 115 THR A O 1
ATOM 856 N N . VAL A 1 116 ? -8.525 -1.370 9.444 1.00 68.50 116 VAL A N 1
ATOM 857 C CA . VAL A 1 116 ? -7.225 -0.752 9.212 1.00 68.50 116 VAL A CA 1
ATOM 858 C C . VAL A 1 116 ? -6.472 -1.575 8.192 1.00 68.50 116 VAL A C 1
ATOM 860 O O . VAL A 1 116 ? -6.270 -2.774 8.391 1.00 68.50 116 VAL A O 1
ATOM 863 N N . LEU A 1 117 ? -6.003 -0.926 7.133 1.00 62.53 117 LEU A N 1
ATOM 864 C CA . LEU A 1 117 ? -5.101 -1.530 6.175 1.00 62.53 117 LEU A CA 1
ATOM 865 C C . LEU A 1 117 ? -3.671 -1.055 6.413 1.00 62.53 117 LEU A C 1
ATOM 867 O O . LEU A 1 117 ? -3.341 0.117 6.248 1.00 62.53 117 LEU A O 1
ATOM 871 N N . VAL A 1 118 ? -2.806 -1.999 6.771 1.00 58.88 118 VAL A N 1
ATOM 872 C CA . VAL A 1 118 ? -1.365 -1.784 6.865 1.00 58.88 118 VAL A CA 1
ATOM 873 C C . VAL A 1 118 ? -0.707 -2.572 5.744 1.00 58.88 118 VAL A C 1
ATOM 875 O O . VAL A 1 118 ? -0.612 -3.800 5.790 1.00 58.88 118 VAL A O 1
ATOM 878 N N . GLN A 1 119 ? -0.239 -1.863 4.723 1.00 56.78 119 GLN A N 1
ATOM 879 C CA . GLN A 1 119 ? 0.608 -2.450 3.696 1.00 56.78 119 GLN A CA 1
ATOM 880 C C . GLN A 1 119 ? 2.058 -2.395 4.186 1.00 56.78 119 GLN A C 1
ATOM 882 O O . GLN A 1 119 ? 2.631 -1.316 4.319 1.00 56.78 119 GLN A O 1
ATOM 887 N N . GLN A 1 120 ? 2.643 -3.553 4.496 1.00 51.75 120 GLN A N 1
ATOM 888 C CA . GLN A 1 120 ? 4.080 -3.663 4.742 1.00 51.75 120 GLN A CA 1
ATOM 889 C C . GLN A 1 120 ? 4.685 -4.249 3.478 1.00 51.75 120 GLN A C 1
ATOM 891 O O . GLN A 1 120 ? 4.539 -5.442 3.229 1.00 51.75 120 GLN A O 1
ATOM 896 N N . CYS A 1 121 ? 5.273 -3.382 2.659 1.00 50.03 121 CYS A N 1
ATOM 897 C CA . CYS A 1 121 ? 5.977 -3.793 1.457 1.00 50.03 121 CYS A CA 1
ATOM 898 C C . CYS A 1 121 ? 7.391 -4.227 1.785 1.00 50.03 121 CYS A C 1
ATOM 900 O O . CYS A 1 121 ? 8.076 -3.496 2.544 1.00 50.03 121 CYS A O 1
#

Secondary structure (DSSP, 8-state):
-----EEEEPPPB-EEEEEEETTEEEEES-HHHHHHHHHHT---B--TTSPSEESS-HHHHHHHHHH-SB-SPPPS--EEEEEEEEPSS--SS--EEEEEEEPPPSSSS----EEEEEEE-

Radius of gyration: 15.93 Å; chains: 1; bounding box: 38×27×47 Å

Foldseek 3Di:
DLQADAEEEAAEAQFADWDQDPVGIATTSHPLLVVLCVVLVGDHDHCPPPDHDGRADSVNSVVCSPHHPHHHDDPDFDFPDKDKDADPDDDPDGQIKIKTWGDDPPDPDPGRGYIYIDGDD

Sequence (121 aa):
HLGVQSLWATPPPAGHGQVRTAHGVLPVPAPAVLEIARRCQLPLASSTGFLPGELTTPTGLALLAVWVDHWESPPAHTPDRVGVGLGQRQLDRPNLLRLCLPAAAASDEPAERQTVLVQQC

pLDDT: mean 83.33, std 13.26, range [44.22, 98.12]

=== Feature glossary ===
Legend for the data blocks above and below:

— What the protein is —

The amino-acid sequence is the protein's primary structure: the linear order of residues from the N-terminus to the C-terminus, written in one-letter code. Everything else here — the 3D coordinates, the secondary structure, the domain annotations — is ultimately a consequence of this string.

Database cross-references. InterPro integrates a dozen domain/family signature databases into unified entries with residue-range hits. GO terms attach function/process/location labels with evidence codes. CATH codes position the fold in a four-level structural taxonomy. Organism is the NCBI-taxonomy species name.

— Where its atoms are —

The mmCIF block holds the 3D Cartesian coordinates of each backbone atom (N, Cα, C, O) in ångströms. mmCIF is the PDB's canonical archive format — a tagged-loop text representation of the atomic model.

The six renders are orthographic views along the three Cartesian axes in both directions. Representation (cartoon, sticks, or surface) and color scheme (sequence-rainbow or by-chain) vary across proteins so the training set covers all the common visualization conventions.

— Local backbone conformation —

Secondary structure is the local, repeating backbone conformation. DSSP classifies it into eight states by reading the hydrogen-bond network: three helix types (H, G, I), two β types (E, B), two non-regular types (T, S), and unstructured coil (-).

SS3 is a coarse helix/strand/coil call (letters a/b/c) made by the P-SEA algorithm from inter-Cα distances and dihedrals. It is less detailed than DSSP but needs only Cα positions.

Backbone dihedral angles. Every residue except chain termini has a φ (preceding-C → N → Cα → C) and a ψ (N → Cα → C → next-N). They are reported in degrees following the IUPAC sign convention. Secondary structure is essentially a statement about which (φ, ψ) basin each residue occupies.

— Global shape and packing —

The geometric summary reports three shape descriptors. Rg (radius of gyration) measures how spread out the Cα atoms are about their centre of mass; compact globular proteins have small Rg, elongated or unfolded ones large. Cα contacts (<8 Å, |i−j|>4) count long-range residue pairs in spatial proximity — high for tightly packed folds, near zero for rods or random coil. The bounding-box extents give the protein's footprint along x, y, z in Å.

Solvent accessibility: the surface area of each residue that a 1.4 Å water probe can touch, in Å². When only backbone atoms are present the absolute values are lower than full-atom SASA (side chains contribute most of the area) and are flagged as backbone-only.

Plot images: a contact map (which residues are close in 3D, as an N×N binary image), a Ramachandran scatter (backbone torsion angles, revealing secondary-structure composition at a glance), and — for AlphaFold structures — a PAE heatmap (pairwise prediction confidence).

— Structural neighborhood —

Foldseek's 3Di representation compresses backbone geometry into a per-residue letter drawn from a learned twenty-state alphabet. It captures the tertiary interaction pattern around each residue — which residues are packed against it in space, regardless of where they are in sequence.

Structural nearest neighbors (via Foldseek easy-search vs the PDB). Reported per hit: target PDB id, E-value, and alignment TM-score. A TM-score above ~0.5 is the conventional threshold for 'same fold'.

— Confidence and disorder —

pLDDT (predicted Local Distance Difference Test) is AlphaFold's per-residue confidence score, ranging from 0 to 100. Values above 90 indicate high confidence (typically well-packed cores); 70–90 is confident; 50–70 low confidence; below 50 usually means the region is disordered or the prediction is unreliable there. AlphaFold stores pLDDT in the mmCIF B-factor column.

For experimental (PDB) structures, the B-factor (temperature factor) quantifies the positional spread of each atom in the crystal — a combination of thermal vibration and static disorder — in units of Å². High B-factors mark flexible loops or poorly resolved regions; low B-factors mark the rigid, well-ordered core.

Predicted Aligned Error (PAE) is an AlphaFold confidence matrix: entry (i, j) is the expected error in the position of residue j, in ångströms, when the prediction is superimposed on the true structure at residue i. Low PAE within a block of residues means that block is internally rigid and well-predicted; high PAE between two blocks means their relative placement is uncertain even if each block individually is confident.